Protein AF-A0A7X7KTV4-F1 (afdb_monomer)

Secondary structure (DSSP, 8-state):
-----EEEEE-TTS-EEEEEE-TTS-TT-EEEEEEPHHHHTTSPP--

Mean predicted aligned error: 4.48 Å

Structure (mmCIF, N/CA/C/O backbone):
data_AF-A0A7X7KTV4-F1
#
_entry.id   AF-A0A7X7KTV4-F1
#
loop_
_atom_site.group_PDB
_atom_site.id
_atom_site.type_symbol
_atom_site.label_atom_id
_atom_site.label_alt_id
_atom_site.label_comp_id
_atom_site.label_asym_id
_atom_site.label_entity_id
_atom_site.label_seq_id
_atom_site.pdbx_PDB_ins_code
_atom_site.Cartn_x
_atom_site.Cartn_y
_atom_site.Cartn_z
_atom_site.occupancy
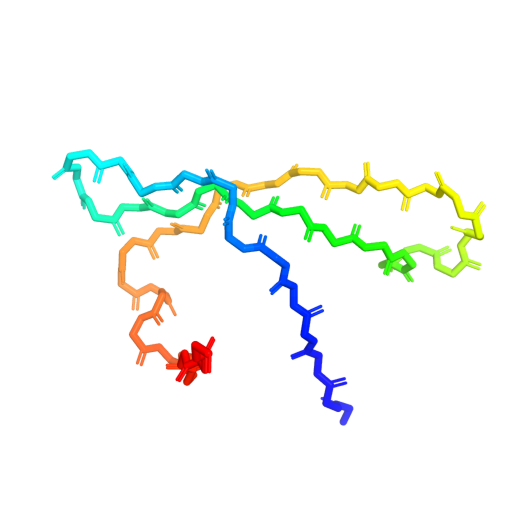_atom_site.B_iso_or_equiv
_atom_site.auth_seq_id
_atom_site.auth_comp_id
_atom_site.auth_asym_id
_atom_site.auth_atom_id
_atom_site.pdbx_PDB_model_num
ATOM 1 N N . MET A 1 1 ? -4.837 3.577 -18.490 1.00 58.53 1 MET A N 1
ATOM 2 C CA . MET A 1 1 ? -3.546 3.066 -17.985 1.00 58.53 1 MET A CA 1
ATOM 3 C C . MET A 1 1 ? -3.850 2.205 -16.779 1.00 58.53 1 MET A C 1
ATOM 5 O O . MET A 1 1 ? -4.347 2.733 -15.795 1.00 58.53 1 MET A O 1
ATOM 9 N N . ASN A 1 2 ? -3.656 0.894 -16.897 1.00 75.94 2 ASN A N 1
ATOM 10 C CA . ASN A 1 2 ? -3.807 -0.015 -15.764 1.00 75.94 2 ASN A CA 1
ATOM 11 C C . ASN A 1 2 ? -2.503 0.025 -14.967 1.00 75.94 2 ASN A C 1
ATOM 13 O O . ASN A 1 2 ? -1.434 -0.092 -15.563 1.00 75.94 2 ASN A O 1
ATOM 17 N N . HIS A 1 3 ? -2.601 0.241 -13.657 1.00 85.81 3 HIS A N 1
ATOM 18 C CA . HIS A 1 3 ? -1.459 0.314 -12.7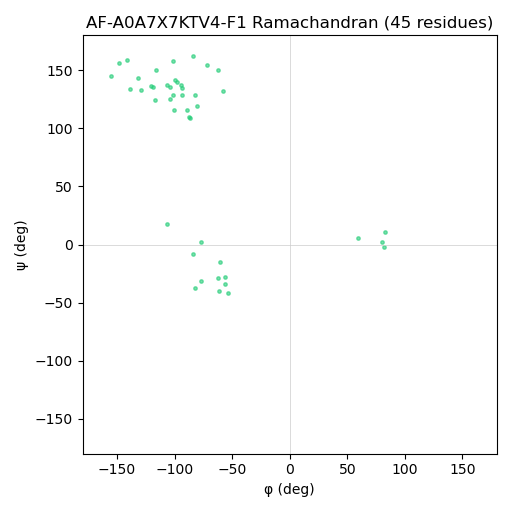49 1.00 85.81 3 HIS A CA 1
ATOM 19 C C . HIS A 1 3 ? -1.597 -0.768 -11.687 1.00 85.81 3 HIS A C 1
ATOM 21 O O . HIS A 1 3 ? -2.687 -0.969 -11.154 1.00 85.81 3 HIS A O 1
ATOM 27 N N . VAL A 1 4 ? -0.500 -1.456 -11.403 1.00 89.44 4 VAL A N 1
ATOM 28 C CA . VAL A 1 4 ? -0.409 -2.505 -10.388 1.00 89.44 4 VAL A CA 1
ATOM 29 C C . VAL A 1 4 ? 0.821 -2.227 -9.544 1.00 89.44 4 VAL A C 1
ATOM 31 O O . VAL A 1 4 ? 1.852 -1.779 -10.044 1.00 89.44 4 VAL A O 1
ATOM 34 N N . PHE A 1 5 ? 0.694 -2.503 -8.257 1.00 91.19 5 PHE A N 1
ATOM 35 C CA . PHE A 1 5 ? 1.742 -2.347 -7.264 1.00 91.19 5 PHE A CA 1
ATOM 36 C C . PHE A 1 5 ? 1.676 -3.508 -6.279 1.00 91.19 5 PHE A C 1
ATOM 38 O O . PHE A 1 5 ? 0.641 -4.162 -6.142 1.00 91.19 5 PHE A O 1
ATOM 45 N N . PHE A 1 6 ? 2.788 -3.758 -5.600 1.00 92.50 6 PHE A N 1
ATOM 46 C CA . PHE A 1 6 ? 2.874 -4.779 -4.570 1.00 92.50 6 PHE A CA 1
ATOM 47 C C . PHE A 1 6 ? 2.595 -4.1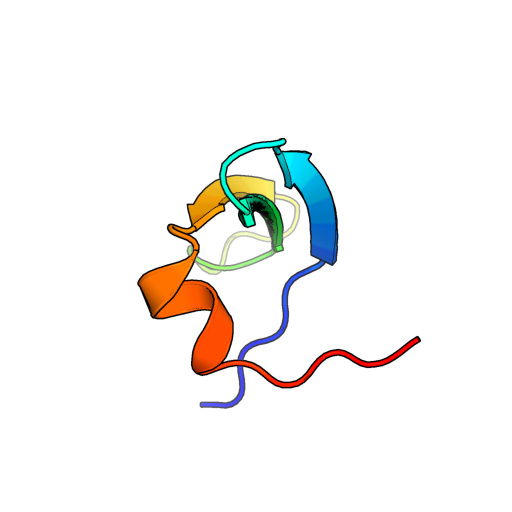58 -3.200 1.00 92.50 6 PHE A C 1
ATOM 49 O O . PHE A 1 6 ? 3.124 -3.091 -2.886 1.00 92.50 6 PHE A O 1
ATOM 56 N N . VAL A 1 7 ? 1.763 -4.810 -2.386 1.00 94.81 7 VAL A N 1
ATOM 57 C CA . VAL A 1 7 ? 1.514 -4.393 -0.999 1.00 94.81 7 VAL A CA 1
ATOM 58 C C . VAL A 1 7 ? 2.564 -5.054 -0.112 1.00 94.81 7 VAL A C 1
ATOM 60 O O . VAL A 1 7 ? 2.540 -6.262 0.083 1.00 94.81 7 VAL A O 1
ATOM 63 N N . GLU A 1 8 ? 3.492 -4.263 0.427 1.00 95.56 8 GLU A N 1
ATOM 64 C CA . GLU A 1 8 ? 4.548 -4.770 1.313 1.00 95.56 8 GLU A CA 1
ATOM 65 C C . GLU A 1 8 ? 4.051 -4.931 2.754 1.00 95.56 8 GLU A C 1
ATOM 67 O O . GLU A 1 8 ? 4.457 -5.857 3.455 1.00 95.56 8 GLU A O 1
ATOM 72 N N . LYS A 1 9 ? 3.195 -4.012 3.217 1.00 96.44 9 LYS A N 1
ATOM 73 C CA . LYS A 1 9 ? 2.667 -4.009 4.585 1.00 96.44 9 LYS A CA 1
ATOM 74 C C . LYS A 1 9 ? 1.327 -3.283 4.664 1.00 96.44 9 LYS A C 1
ATOM 76 O O . LYS A 1 9 ? 1.136 -2.255 4.020 1.00 96.44 9 LYS A O 1
ATOM 81 N N . ILE A 1 10 ? 0.447 -3.780 5.529 1.00 96.06 10 ILE A N 1
ATOM 82 C CA . ILE A 1 10 ? -0.766 -3.091 5.979 1.00 96.06 10 ILE A CA 1
ATOM 83 C C . ILE A 1 10 ? -0.501 -2.571 7.396 1.00 96.06 10 ILE A C 1
ATOM 85 O O . ILE A 1 10 ? -0.055 -3.328 8.261 1.00 96.06 10 ILE A O 1
ATOM 89 N N . TYR A 1 11 ? -0.694 -1.275 7.621 1.00 97.25 11 TYR A N 1
ATOM 90 C CA . TYR A 1 11 ? -0.575 -0.660 8.942 1.00 97.25 11 TYR A CA 1
ATOM 91 C C . TYR A 1 11 ? -1.878 -0.813 9.737 1.00 97.25 11 TYR A C 1
ATOM 93 O O . TYR A 1 11 ? -2.938 -1.078 9.173 1.00 97.25 11 TYR A O 1
ATOM 101 N N . GLU A 1 12 ? -1.808 -0.632 11.058 1.00 97.12 12 GLU A N 1
ATOM 102 C CA . GLU A 1 12 ? -2.972 -0.773 11.949 1.00 97.12 12 GLU A CA 1
ATOM 103 C C . GLU A 1 12 ? -4.086 0.240 11.650 1.00 97.12 12 GLU A C 1
ATOM 105 O O . GLU A 1 12 ? -5.260 -0.056 11.847 1.00 97.12 12 GLU A O 1
ATOM 110 N N . ASP A 1 13 ? -3.733 1.414 11.120 1.00 95.25 13 ASP A N 1
ATOM 111 C CA . ASP A 1 13 ? -4.684 2.443 10.682 1.00 95.25 13 ASP A CA 1
ATOM 112 C C . ASP A 1 13 ? -5.343 2.132 9.320 1.00 95.25 13 ASP A C 1
ATOM 114 O O . ASP A 1 13 ? -6.126 2.931 8.801 1.00 95.25 13 ASP A O 1
ATOM 118 N N . GLY A 1 14 ? -5.019 0.982 8.722 1.00 94.75 14 GLY A N 1
ATOM 119 C CA . GLY A 1 14 ? -5.512 0.539 7.421 1.00 94.75 14 GLY A CA 1
ATOM 120 C C . GLY A 1 14 ? -4.792 1.166 6.226 1.00 94.75 14 GLY A C 1
ATOM 121 O O . GLY A 1 14 ? -5.175 0.904 5.084 1.00 94.75 14 GLY A O 1
ATOM 122 N N . SER A 1 15 ? -3.770 1.998 6.446 1.00 97.00 15 SER A N 1
ATOM 123 C CA . SER A 1 15 ? -2.914 2.479 5.362 1.00 97.00 15 SER A CA 1
ATOM 124 C C . SER A 1 15 ? -2.008 1.362 4.832 1.00 97.00 15 SER A C 1
ATOM 126 O O . SER A 1 15 ? -1.706 0.384 5.520 1.00 97.00 15 SER A O 1
ATOM 128 N N . LEU A 1 16 ? -1.588 1.487 3.574 1.00 97.19 16 LEU A N 1
ATOM 129 C CA . LEU A 1 16 ? -0.820 0.464 2.863 1.00 97.19 16 LEU A CA 1
ATOM 130 C C . LEU A 1 16 ? 0.553 1.004 2.489 1.00 97.19 16 LEU A C 1
ATOM 132 O O . LEU A 1 16 ? 0.644 2.008 1.782 1.00 97.19 16 LEU A O 1
ATOM 136 N N . LEU A 1 17 ? 1.617 0.315 2.896 1.00 95.75 17 LEU A N 1
ATOM 137 C CA . LEU A 1 17 ? 2.925 0.492 2.279 1.00 95.75 17 LEU A CA 1
ATOM 138 C C . LEU A 1 17 ? 2.952 -0.312 0.985 1.00 95.75 17 LEU A C 1
ATOM 140 O O . LEU A 1 17 ? 2.824 -1.538 1.007 1.00 95.75 17 LEU A O 1
ATOM 144 N N . ILE A 1 18 ? 3.150 0.381 -0.129 1.00 94.38 18 ILE A N 1
ATOM 145 C CA . ILE A 1 18 ? 3.262 -0.249 -1.438 1.00 94.38 18 ILE A CA 1
ATOM 146 C C . ILE A 1 18 ? 4.647 -0.033 -2.032 1.00 94.38 18 ILE A C 1
ATOM 148 O O . ILE A 1 18 ? 5.279 1.002 -1.791 1.00 94.38 18 ILE A O 1
ATOM 152 N N . SER A 1 19 ? 5.088 -0.987 -2.844 1.00 92.25 19 SER A N 1
ATOM 153 C CA . SER A 1 19 ?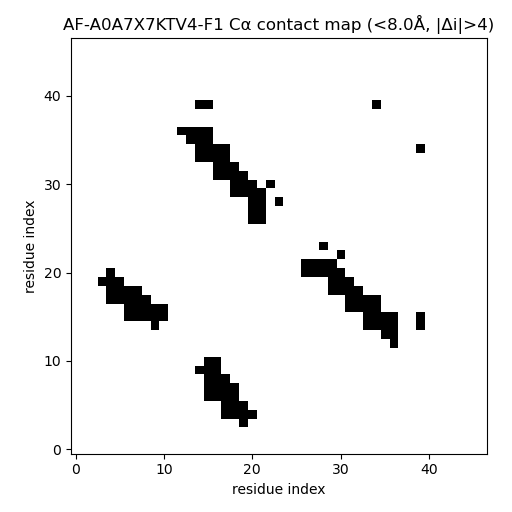 6.221 -0.824 -3.745 1.00 92.25 19 SER A CA 1
ATOM 154 C C . SER A 1 19 ? 5.793 -0.996 -5.194 1.00 92.25 19 SER A C 1
ATOM 156 O O . SER A 1 19 ? 5.017 -1.878 -5.567 1.00 92.25 19 SER A O 1
ATOM 158 N N . GLU A 1 20 ? 6.286 -0.092 -6.030 1.00 87.81 20 GLU A N 1
ATOM 159 C CA . GLU A 1 20 ? 5.965 -0.043 -7.448 1.00 87.81 20 GLU A CA 1
ATOM 160 C C . GLU A 1 20 ? 7.220 0.263 -8.259 1.00 87.81 20 GLU A C 1
ATOM 162 O O . GLU A 1 20 ? 8.021 1.134 -7.908 1.00 87.81 20 GLU A O 1
ATOM 167 N N . GLY A 1 21 ? 7.405 -0.498 -9.336 1.00 85.12 21 GLY A N 1
ATOM 168 C CA . GLY A 1 21 ? 8.492 -0.311 -10.286 1.00 85.12 21 GLY A CA 1
ATOM 169 C C . GLY A 1 21 ? 8.022 0.485 -11.498 1.00 85.12 21 GLY A C 1
ATOM 170 O O . GLY A 1 21 ? 6.930 0.259 -12.011 1.00 85.12 21 GLY A O 1
ATOM 171 N N . GLY A 1 22 ?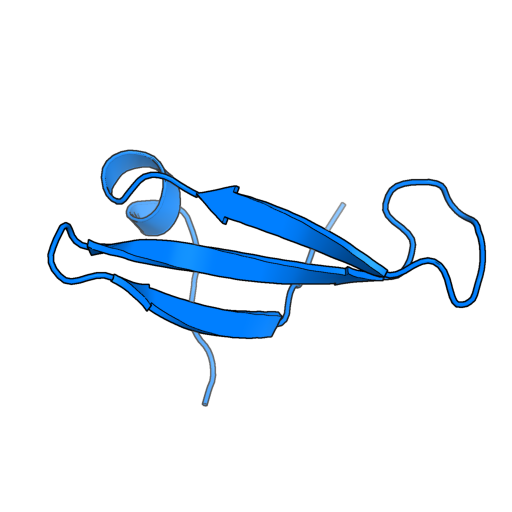 8.863 1.396 -11.988 1.00 74.06 22 GLY A N 1
ATOM 172 C CA . GLY A 1 22 ? 8.626 2.056 -13.276 1.00 74.06 22 GLY A CA 1
ATOM 173 C C . GLY A 1 22 ? 7.675 3.256 -13.253 1.00 74.06 22 GLY A C 1
ATOM 174 O O . GLY A 1 22 ? 7.369 3.771 -14.324 1.00 74.06 22 GLY A O 1
ATOM 175 N N . TRP A 1 23 ? 7.287 3.776 -12.079 1.00 68.19 23 TRP A N 1
ATOM 176 C CA . TRP A 1 23 ? 6.524 5.035 -11.974 1.00 68.19 23 TRP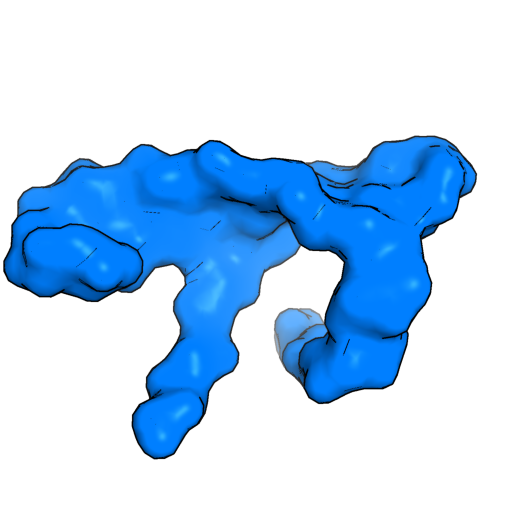 A CA 1
ATOM 177 C C . TRP A 1 23 ? 7.236 6.221 -12.663 1.00 68.19 23 TRP A C 1
ATOM 179 O O . TRP A 1 23 ? 6.590 7.115 -13.196 1.00 68.19 23 TRP A O 1
ATOM 189 N N . ASN A 1 24 ? 8.574 6.176 -12.737 1.00 66.56 24 ASN A N 1
ATOM 190 C CA . ASN A 1 24 ? 9.411 7.139 -13.466 1.00 66.56 24 ASN A CA 1
ATOM 191 C C . ASN A 1 24 ?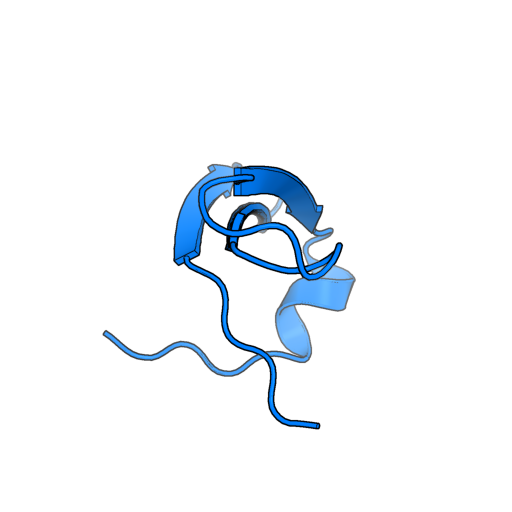 10.004 6.584 -14.779 1.00 66.56 24 ASN A C 1
ATOM 193 O O . ASN A 1 24 ? 10.996 7.116 -15.264 1.00 66.56 24 ASN A O 1
ATOM 197 N N . TYR A 1 25 ? 9.467 5.492 -15.336 1.00 64.62 25 TYR A N 1
ATOM 198 C CA . TYR A 1 25 ? 9.969 4.819 -16.553 1.00 64.62 25 TYR A CA 1
ATOM 199 C C . TYR A 1 25 ? 11.424 4.308 -16.487 1.00 64.62 25 TYR A C 1
ATOM 201 O O . TYR A 1 25 ? 11.942 3.762 -17.460 1.00 64.62 25 TYR A O 1
ATOM 209 N N . THR A 1 26 ? 12.079 4.407 -15.329 1.00 69.06 26 THR A N 1
ATOM 210 C CA . THR A 1 26 ? 13.426 3.878 -15.103 1.00 69.06 26 THR A CA 1
ATOM 211 C C . THR A 1 26 ? 13.357 2.438 -14.606 1.00 69.06 26 THR A C 1
ATOM 213 O O . THR A 1 26 ? 12.867 2.159 -13.508 1.00 69.06 26 THR A O 1
ATOM 216 N N . ARG A 1 27 ? 13.883 1.507 -15.407 1.00 65.38 27 ARG A N 1
ATOM 217 C CA . ARG A 1 27 ? 13.990 0.086 -15.051 1.00 65.38 27 ARG A CA 1
ATOM 218 C C . ARG A 1 27 ? 14.811 -0.089 -13.768 1.00 65.38 27 ARG A C 1
ATOM 220 O O . ARG A 1 27 ? 15.901 0.457 -13.654 1.00 65.38 27 ARG A O 1
ATOM 227 N N . GLY A 1 28 ? 14.293 -0.877 -12.824 1.00 68.88 28 GLY A N 1
ATOM 228 C CA . GLY A 1 28 ? 14.962 -1.173 -11.550 1.00 68.88 28 GLY A CA 1
ATOM 229 C C . GLY A 1 28 ? 14.804 -0.097 -10.472 1.00 68.88 28 GLY A C 1
ATOM 230 O O . GLY A 1 28 ? 15.273 -0.299 -9.356 1.00 68.88 28 GLY A O 1
ATOM 231 N N . ASN A 1 29 ? 14.124 1.016 -10.767 1.00 75.31 29 ASN A N 1
ATOM 232 C CA . ASN A 1 29 ? 13.769 1.994 -9.749 1.00 75.31 29 ASN A CA 1
ATOM 233 C C . ASN A 1 29 ? 12.438 1.593 -9.099 1.00 75.31 29 ASN A C 1
ATOM 235 O O . ASN A 1 29 ? 11.384 1.657 -9.738 1.00 75.31 29 ASN A O 1
ATOM 239 N N . TYR A 1 30 ? 12.523 1.147 -7.846 1.00 81.50 30 TYR A N 1
ATOM 240 C CA . TYR A 1 30 ? 11.376 0.811 -7.012 1.00 81.50 30 TYR A CA 1
ATOM 241 C C . TYR A 1 30 ? 11.103 1.961 -6.058 1.00 81.50 30 TYR A C 1
ATOM 243 O O . TYR A 1 30 ? 11.907 2.261 -5.173 1.00 81.50 30 TYR A O 1
ATOM 251 N N . THR A 1 31 ? 9.948 2.588 -6.222 1.00 86.75 31 THR A N 1
ATOM 252 C CA . THR A 1 31 ? 9.478 3.612 -5.298 1.00 86.75 31 THR A CA 1
ATOM 253 C C . THR A 1 31 ? 8.568 2.979 -4.264 1.00 86.75 31 THR A C 1
ATOM 255 O O . THR A 1 31 ? 7.712 2.162 -4.605 1.00 86.75 31 THR A O 1
ATOM 258 N N . ARG A 1 32 ? 8.745 3.379 -3.004 1.00 91.88 32 ARG A N 1
ATOM 259 C CA . ARG A 1 32 ? 7.840 3.033 -1.909 1.00 91.88 32 ARG A CA 1
ATOM 260 C C . ARG A 1 32 ? 7.017 4.242 -1.524 1.00 91.88 32 ARG A C 1
ATOM 262 O O . ARG A 1 32 ? 7.559 5.342 -1.419 1.00 91.88 32 ARG A O 1
ATOM 269 N N . ARG A 1 33 ? 5.728 4.038 -1.283 1.00 92.44 33 ARG A N 1
ATOM 270 C CA . ARG A 1 33 ? 4.858 5.078 -0.730 1.00 92.44 33 ARG A CA 1
ATOM 271 C C . ARG A 1 33 ? 3.764 4.483 0.131 1.00 92.44 33 ARG A C 1
ATOM 273 O O . ARG A 1 33 ? 3.386 3.327 -0.039 1.00 92.44 33 ARG A O 1
ATOM 280 N N . VAL A 1 34 ? 3.257 5.313 1.033 1.00 96.12 34 VAL A N 1
ATOM 281 C CA . VAL A 1 34 ? 2.105 4.980 1.863 1.00 96.12 34 VAL A CA 1
ATOM 282 C C . VAL A 1 34 ? 0.844 5.498 1.187 1.00 96.12 34 VAL A C 1
ATOM 284 O O . VAL A 1 34 ? 0.760 6.667 0.805 1.00 96.12 34 VAL A O 1
ATOM 287 N N . ILE A 1 35 ? -0.134 4.616 1.033 1.00 95.19 35 ILE A N 1
ATOM 288 C CA . ILE A 1 35 ? -1.481 4.932 0.578 1.00 95.19 35 ILE A CA 1
ATOM 289 C C . ILE A 1 35 ? -2.396 4.978 1.798 1.00 95.19 35 ILE A C 1
ATOM 291 O O . ILE A 1 35 ? -2.431 4.033 2.581 1.00 95.19 35 ILE A O 1
ATOM 295 N N . SER A 1 36 ? -3.161 6.061 1.951 1.00 97.12 36 SER A N 1
ATOM 296 C CA . SER A 1 36 ? -4.157 6.161 3.019 1.00 97.12 36 SER A CA 1
ATOM 297 C C . SER A 1 36 ? -5.245 5.096 2.874 1.00 97.12 36 SER A C 1
ATOM 299 O O . SER A 1 36 ? -5.626 4.729 1.759 1.00 97.12 36 SER A O 1
ATOM 301 N N . ALA A 1 37 ? -5.816 4.666 4.000 1.00 95.62 37 ALA A N 1
ATOM 302 C CA . ALA A 1 37 ? -6.906 3.690 4.019 1.00 95.62 37 ALA A CA 1
ATOM 303 C C . ALA A 1 37 ? -8.089 4.113 3.128 1.00 95.62 37 ALA A C 1
ATOM 305 O O . ALA A 1 37 ? -8.628 3.314 2.366 1.00 95.62 37 ALA A O 1
ATOM 306 N N . SER A 1 38 ? -8.454 5.400 3.150 1.00 96.50 38 SER A N 1
ATOM 307 C CA . SER A 1 38 ? -9.547 5.931 2.327 1.00 96.50 38 SER A CA 1
ATOM 308 C C . SER A 1 38 ? -9.284 5.770 0.830 1.00 96.50 38 SER A C 1
ATOM 310 O O . SER A 1 38 ? -10.189 5.407 0.079 1.00 96.50 38 SER A O 1
ATOM 312 N N . TYR A 1 39 ? -8.046 5.984 0.385 1.00 93.88 39 TYR A N 1
ATOM 313 C CA . TYR A 1 39 ? -7.676 5.823 -1.017 1.00 93.88 39 TYR A CA 1
ATOM 314 C C . TYR A 1 39 ? -7.508 4.346 -1.397 1.00 93.88 39 TYR A C 1
ATOM 316 O O . TYR A 1 39 ? -7.850 3.970 -2.518 1.00 93.88 39 TYR A O 1
ATOM 324 N N . ALA A 1 40 ? -7.073 3.500 -0.457 1.00 92.81 40 ALA A N 1
ATOM 325 C CA . ALA A 1 40 ? -6.928 2.058 -0.650 1.00 92.81 40 ALA A CA 1
ATOM 326 C C . ALA A 1 40 ? -8.235 1.377 -1.103 1.00 92.81 40 ALA A C 1
ATOM 328 O O . ALA A 1 40 ? -8.203 0.466 -1.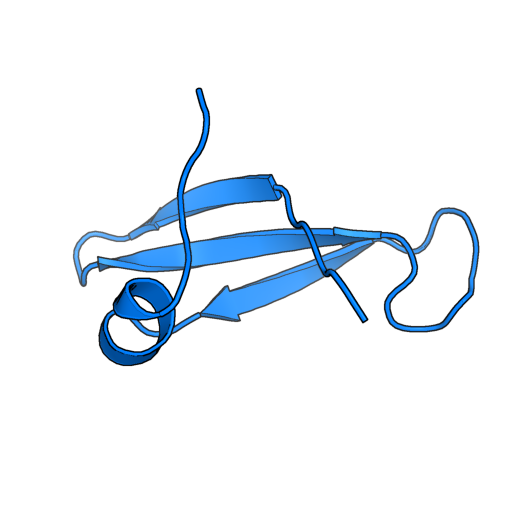928 1.00 92.81 40 ALA A O 1
ATOM 329 N N . THR A 1 41 ? -9.392 1.869 -0.645 1.00 92.44 41 THR A N 1
ATOM 330 C CA . THR A 1 41 ? -10.722 1.339 -1.020 1.00 92.44 41 THR A CA 1
ATOM 331 C C . THR A 1 41 ? -11.042 1.411 -2.517 1.00 92.44 41 THR A C 1
ATOM 333 O O . THR A 1 41 ? -11.978 0.765 -2.982 1.00 92.44 41 THR A O 1
ATOM 336 N N . ARG A 1 42 ? -10.279 2.189 -3.293 1.00 93.50 42 ARG A N 1
ATOM 337 C CA . ARG A 1 42 ? -10.459 2.334 -4.745 1.00 93.50 42 ARG A CA 1
ATOM 338 C C . ARG A 1 42 ? -9.779 1.235 -5.560 1.00 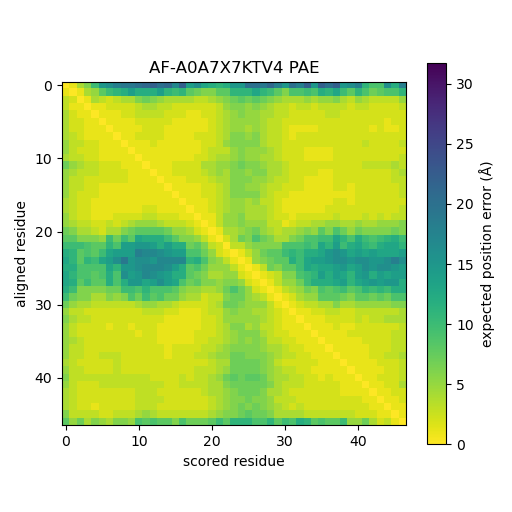93.50 42 ARG A C 1
ATOM 340 O O . ARG A 1 42 ? -9.969 1.191 -6.775 1.00 93.50 42 ARG A O 1
ATOM 347 N N . PHE A 1 43 ? -8.980 0.380 -4.927 1.00 92.31 43 PHE A N 1
ATOM 348 C CA . PHE A 1 43 ? -8.231 -0.676 -5.600 1.00 92.31 43 PHE A CA 1
ATOM 349 C C . PHE A 1 43 ? -8.896 -2.039 -5.435 1.00 92.31 43 PHE A C 1
ATOM 351 O O . PHE A 1 43 ? -9.674 -2.276 -4.514 1.00 92.31 43 PHE A O 1
ATOM 358 N N . LYS A 1 44 ? -8.565 -2.949 -6.352 1.00 94.25 44 LYS A N 1
ATOM 359 C CA . LYS A 1 44 ? -8.885 -4.370 -6.226 1.00 94.25 44 LYS A CA 1
ATOM 360 C C . LYS A 1 44 ? -7.620 -5.118 -5.829 1.00 94.25 44 LYS A C 1
ATOM 362 O O . LYS A 1 44 ? -6.568 -4.873 -6.415 1.00 94.25 44 LYS A O 1
ATOM 367 N N . PHE A 1 45 ? -7.750 -6.021 -4.866 1.00 92.44 45 PHE A N 1
ATOM 368 C CA . PHE A 1 45 ? -6.669 -6.886 -4.405 1.00 92.44 45 PHE A CA 1
ATOM 369 C C . PHE A 1 45 ? -6.820 -8.263 -5.046 1.00 92.44 45 PHE A C 1
ATOM 371 O O . PHE A 1 45 ? -7.939 -8.735 -5.252 1.00 92.44 45 PHE A O 1
ATOM 378 N N . ILE A 1 46 ? -5.690 -8.860 -5.403 1.00 92.19 46 ILE A N 1
ATOM 379 C CA . ILE A 1 46 ? -5.582 -10.189 -6.001 1.00 92.19 46 ILE A CA 1
ATOM 380 C C . ILE A 1 46 ? -4.534 -10.925 -5.164 1.00 92.19 46 ILE A C 1
ATOM 382 O O . ILE A 1 46 ? -3.497 -10.326 -4.870 1.00 92.19 46 ILE A O 1
ATOM 386 N N . ASP A 1 47 ? -4.841 -12.160 -4.775 1.00 83.06 47 ASP A N 1
ATOM 387 C CA . ASP A 1 47 ? -3.958 -13.077 -4.040 1.00 83.06 47 ASP A CA 1
ATOM 388 C C . ASP A 1 47 ? -3.478 -14.195 -4.975 1.00 83.06 47 ASP A C 1
ATOM 390 O O . ASP A 1 47 ? -4.320 -14.684 -5.772 1.00 83.06 47 ASP A O 1
#

Solvent-accessible surface area (backbone atoms only — not comparable to full-atom values): 3132 Å² total; per-residue (Å²): 136,91,83,83,68,46,77,78,44,76,45,96,83,53,26,35,38,31,41,35,71,40,89,81,74,42,86,91,45,70,50,74,50,76,41,52,36,80,64,52,72,78,60,86,88,86,133

Sequence (47 aa):
MNHVFFVEKIYEDGSLLISEGGWNYTRGNYTRRVISASYATRFKFID

pLDDT: mean 87.71, std 10.79, range [58.53, 97.25]

Radius of gyration: 11.19 Å; Cα contacts (8 Å, |Δi|>4): 64; chains: 1; bounding box: 26×20×30 Å

Nearest PDB structures (foldseek):
  2k3a-assembly1_A  TM=8.077E-01  e=7.569E-01  Staphylococcus saprophyticus subsp. saprophyticus ATCC 15305 = NCTC 7292
  7aqr-assembly1_q  TM=5.758E-01  e=3.138E+00  Arabidopsis thaliana
  6yfe-assembly1_AA  TM=4.672E-01  e=2.950E+00  Beihai levi-like virus 19
  8gnn-assembly1_A  TM=5.037E-01  e=5.823E+00  Homo sapiens

Foldseek 3Di:
DDADWAFPDQDPQRKTWTWGACPVPDGPDIDIDIGHNVRVVVDDDDD